Protein AF-A0A9E5QLN5-F1 (afdb_monomer)

Mean predicted aligned error: 5.66 Å

Structure (mmCIF, N/CA/C/O backbone):
data_AF-A0A9E5QLN5-F1
#
_entry.id   AF-A0A9E5QLN5-F1
#
loop_
_atom_site.group_PDB
_atom_site.id
_atom_site.type_symbol
_atom_site.label_atom_id
_atom_site.label_alt_id
_atom_site.label_comp_id
_atom_site.label_asym_id
_atom_site.label_entity_id
_atom_site.label_seq_id
_atom_site.pdbx_PDB_ins_code
_atom_site.Cartn_x
_atom_site.Cartn_y
_atom_site.Cartn_z
_atom_site.occupancy
_atom_site.B_iso_or_equiv
_atom_site.auth_seq_id
_atom_site.auth_comp_id
_atom_site.auth_asym_id
_atom_site.auth_atom_id
_atom_site.pdbx_PDB_model_num
ATOM 1 N N . MET A 1 1 ? -5.872 0.550 4.136 1.00 56.78 1 MET A N 1
ATOM 2 C CA . MET A 1 1 ? -5.128 1.830 4.154 1.00 56.78 1 MET A CA 1
ATOM 3 C C . MET A 1 1 ? -4.452 1.955 2.807 1.00 56.78 1 MET A C 1
ATOM 5 O O . MET A 1 1 ? -3.343 1.473 2.664 1.00 56.78 1 MET A O 1
ATOM 9 N N . SER A 1 2 ? -5.153 2.501 1.819 1.00 60.31 2 SER A N 1
ATOM 10 C CA . SER A 1 2 ? -4.734 2.667 0.419 1.00 60.31 2 SER A CA 1
ATOM 11 C C . SER A 1 2 ? -6.015 3.025 -0.375 1.00 60.31 2 SER A C 1
ATOM 13 O O . SER A 1 2 ? -7.110 3.121 0.196 1.00 60.31 2 SER A O 1
ATOM 15 N N . THR A 1 3 ? -5.896 3.313 -1.664 1.00 70.06 3 THR A N 1
ATOM 16 C CA . THR A 1 3 ? -7.018 3.491 -2.595 1.00 70.06 3 THR A CA 1
ATOM 17 C C . THR A 1 3 ? -6.932 2.416 -3.671 1.00 70.06 3 THR A C 1
ATOM 19 O O . THR A 1 3 ? -5.972 1.656 -3.723 1.00 70.06 3 THR A O 1
ATOM 22 N N . HIS A 1 4 ? -7.923 2.324 -4.555 1.00 73.38 4 HIS A N 1
ATOM 23 C CA . HIS A 1 4 ? -7.855 1.371 -5.667 1.00 73.38 4 HIS A CA 1
ATOM 24 C C . HIS A 1 4 ? -6.693 1.652 -6.642 1.00 73.38 4 HIS A C 1
ATOM 26 O O . HIS A 1 4 ? -6.339 0.768 -7.416 1.00 73.38 4 HIS A O 1
ATOM 32 N N . ASP A 1 5 ? -6.106 2.853 -6.586 1.00 77.94 5 ASP A N 1
ATOM 33 C CA . ASP A 1 5 ? -4.959 3.286 -7.393 1.00 77.94 5 ASP A CA 1
ATOM 34 C C . ASP A 1 5 ? -3.608 3.116 -6.687 1.00 77.94 5 ASP A C 1
ATOM 36 O O . ASP A 1 5 ? -2.560 3.303 -7.308 1.00 77.94 5 ASP A O 1
ATOM 40 N N . LEU A 1 6 ? -3.620 2.804 -5.391 1.00 82.75 6 LEU A N 1
ATOM 41 C CA . LEU A 1 6 ? -2.420 2.613 -4.588 1.00 82.75 6 LEU A CA 1
ATOM 42 C C . LEU A 1 6 ? -2.162 1.113 -4.370 1.00 82.75 6 LEU A C 1
ATOM 44 O O . LEU A 1 6 ? -3.096 0.306 -4.397 1.00 82.75 6 LEU A O 1
ATOM 48 N N . PRO A 1 7 ? -0.898 0.715 -4.138 1.00 86.88 7 PRO A N 1
ATOM 49 C CA . PRO A 1 7 ? -0.585 -0.654 -3.748 1.00 86.88 7 PRO A CA 1
ATOM 50 C C . PRO A 1 7 ? -1.357 -1.070 -2.490 1.00 86.88 7 PRO A C 1
ATOM 52 O O . PRO A 1 7 ? -1.703 -0.240 -1.647 1.00 86.88 7 PRO A O 1
ATOM 55 N N . THR A 1 8 ? -1.608 -2.370 -2.350 1.00 92.25 8 THR A N 1
ATOM 56 C CA . THR A 1 8 ? -2.070 -2.952 -1.080 1.00 92.25 8 THR A CA 1
ATOM 57 C C . THR A 1 8 ? -0.992 -2.757 -0.012 1.00 92.25 8 THR A C 1
ATOM 59 O O . THR A 1 8 ? 0.172 -2.545 -0.363 1.00 92.25 8 THR A O 1
ATOM 62 N N . ILE A 1 9 ? -1.316 -2.875 1.280 1.00 92.06 9 ILE A N 1
ATOM 63 C CA . ILE A 1 9 ? -0.303 -2.767 2.352 1.00 92.06 9 ILE A CA 1
ATOM 64 C C . ILE A 1 9 ? 0.879 -3.707 2.076 1.00 92.06 9 ILE A C 1
ATOM 66 O O . ILE A 1 9 ? 2.042 -3.301 2.109 1.00 92.06 9 ILE A O 1
ATOM 70 N N . ARG A 1 10 ? 0.568 -4.958 1.730 1.00 91.44 10 ARG A N 1
ATOM 71 C CA . ARG A 1 10 ? 1.554 -5.993 1.424 1.00 91.44 10 ARG A CA 1
ATOM 72 C C . ARG A 1 10 ? 2.352 -5.696 0.159 1.00 91.44 10 ARG A C 1
ATOM 74 O O . ARG A 1 10 ? 3.572 -5.854 0.150 1.00 91.44 10 ARG A O 1
ATOM 81 N N . GLY A 1 11 ? 1.680 -5.252 -0.902 1.00 93.12 11 GLY A N 1
A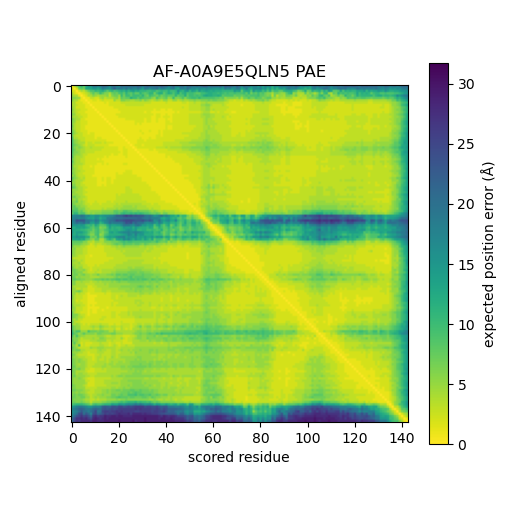TOM 82 C CA . GLY A 1 11 ? 2.324 -4.856 -2.151 1.00 93.12 11 GLY A CA 1
ATOM 83 C C . GLY A 1 11 ? 3.280 -3.686 -1.951 1.00 93.12 11 GLY A C 1
ATOM 84 O O . GLY A 1 11 ? 4.416 -3.728 -2.419 1.00 93.12 11 GLY A O 1
ATOM 85 N N . TRP A 1 12 ? 2.854 -2.689 -1.177 1.00 93.81 12 TRP A N 1
ATOM 86 C CA . TRP A 1 12 ? 3.653 -1.519 -0.849 1.00 93.81 12 TRP A CA 1
ATOM 87 C C . TRP A 1 12 ? 4.872 -1.902 -0.013 1.00 93.81 12 TRP A C 1
ATOM 89 O O . TRP A 1 12 ? 5.994 -1.535 -0.359 1.00 93.81 12 TRP A O 1
ATOM 99 N N . TRP A 1 13 ? 4.692 -2.702 1.041 1.00 91.94 13 TRP A N 1
ATOM 100 C CA . TRP A 1 13 ? 5.814 -3.101 1.890 1.00 91.94 13 TRP A CA 1
ATOM 101 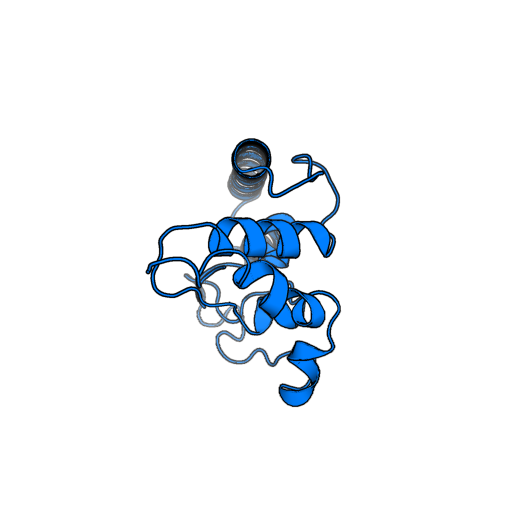C C . TRP A 1 13 ? 6.891 -3.842 1.095 1.00 91.94 13 TRP A C 1
ATOM 103 O O . TRP A 1 13 ? 8.081 -3.604 1.294 1.00 91.94 13 TRP A O 1
ATOM 113 N N . ARG A 1 14 ? 6.473 -4.692 0.150 1.00 91.62 14 ARG A N 1
ATOM 114 C CA . ARG A 1 14 ? 7.360 -5.513 -0.686 1.00 91.62 14 ARG A CA 1
ATOM 115 C C . ARG A 1 14 ? 7.929 -4.793 -1.911 1.00 91.62 14 ARG A C 1
ATOM 117 O O . ARG A 1 14 ? 8.838 -5.331 -2.526 1.00 91.62 14 ARG A O 1
ATOM 124 N N . GLY A 1 15 ? 7.411 -3.623 -2.284 1.00 94.44 15 GLY A N 1
ATOM 125 C CA . GLY A 1 15 ? 7.802 -2.959 -3.535 1.00 94.44 15 GLY A CA 1
ATOM 126 C C . GLY A 1 15 ? 7.210 -3.600 -4.796 1.00 94.44 15 GLY A C 1
ATOM 127 O O . GLY A 1 15 ? 7.722 -3.383 -5.890 1.00 94.44 15 GLY A O 1
ATOM 128 N N . ALA A 1 16 ? 6.126 -4.371 -4.670 1.00 94.81 16 ALA A N 1
ATOM 129 C CA . ALA A 1 16 ? 5.548 -5.127 -5.781 1.00 94.81 16 ALA A CA 1
ATOM 130 C C . ALA A 1 16 ? 5.040 -4.225 -6.919 1.00 94.81 16 ALA A C 1
ATOM 132 O O . ALA A 1 16 ? 5.120 -4.595 -8.085 1.00 94.81 16 ALA A O 1
ATOM 133 N N . ASP A 1 17 ? 4.549 -3.029 -6.592 1.00 95.38 17 ASP A N 1
ATOM 134 C CA . ASP A 1 17 ? 4.135 -2.016 -7.564 1.00 95.38 17 ASP A CA 1
ATOM 135 C C . ASP A 1 17 ? 5.314 -1.461 -8.378 1.00 95.38 17 ASP A C 1
ATOM 137 O O . ASP A 1 17 ? 5.180 -1.200 -9.575 1.00 95.38 17 ASP A O 1
ATOM 141 N N . ILE A 1 18 ? 6.477 -1.312 -7.740 1.00 97.12 18 ILE A N 1
ATOM 142 C CA . ILE A 1 18 ? 7.714 -0.858 -8.381 1.00 97.12 18 ILE A CA 1
ATOM 143 C C . ILE A 1 18 ? 8.215 -1.944 -9.341 1.00 97.12 18 ILE A C 1
ATOM 145 O O . ILE A 1 18 ? 8.506 -1.664 -10.507 1.00 97.12 18 ILE A O 1
ATOM 149 N N . ASP A 1 19 ? 8.240 -3.194 -8.877 1.00 96.69 19 ASP A N 1
ATOM 150 C CA . ASP A 1 19 ? 8.670 -4.338 -9.682 1.00 96.69 19 ASP A CA 1
ATOM 151 C C . ASP A 1 19 ? 7.729 -4.594 -10.864 1.00 96.69 19 ASP A C 1
ATOM 153 O O . ASP A 1 19 ? 8.185 -4.864 -11.977 1.00 96.69 19 ASP A O 1
ATOM 157 N N . GLU A 1 20 ? 6.417 -4.450 -10.660 1.00 95.81 20 GLU A N 1
ATOM 158 C CA . GLU A 1 20 ? 5.425 -4.570 -11.728 1.00 95.81 20 GLU A CA 1
ATOM 159 C C . GLU A 1 20 ? 5.626 -3.481 -12.792 1.00 95.81 20 GLU A C 1
ATOM 161 O O . GLU A 1 20 ? 5.646 -3.787 -13.984 1.00 95.81 20 GLU A O 1
ATOM 166 N N . ARG A 1 21 ? 5.874 -2.222 -12.397 1.00 96.25 21 ARG A N 1
ATOM 167 C CA . ARG A 1 21 ? 6.189 -1.144 -13.355 1.00 96.25 21 ARG A CA 1
ATOM 168 C C . ARG A 1 21 ? 7.428 -1.452 -14.188 1.00 96.25 21 ARG A C 1
ATOM 170 O O . ARG A 1 21 ? 7.402 -1.236 -15.401 1.00 96.25 21 ARG A O 1
ATOM 177 N N . ARG A 1 22 ? 8.490 -1.971 -13.566 1.00 96.88 22 ARG A N 1
ATOM 178 C CA . ARG A 1 22 ? 9.697 -2.403 -14.282 1.00 96.88 22 ARG A CA 1
ATOM 179 C C . ARG A 1 22 ? 9.391 -3.534 -15.260 1.00 96.88 22 ARG A C 1
ATOM 181 O O . ARG A 1 22 ? 9.792 -3.463 -16.418 1.00 96.88 22 ARG A O 1
ATOM 188 N N . ALA A 1 23 ? 8.661 -4.556 -14.817 1.00 96.25 23 ALA A N 1
ATOM 189 C CA . ALA A 1 23 ? 8.316 -5.714 -15.641 1.00 96.25 23 ALA A CA 1
ATOM 190 C C . ALA A 1 23 ? 7.471 -5.340 -16.872 1.00 96.25 23 ALA A C 1
ATOM 192 O O . ALA A 1 23 ? 7.604 -5.964 -17.923 1.00 96.25 23 ALA A O 1
ATOM 193 N N . LEU A 1 24 ? 6.641 -4.299 -16.761 1.00 96.00 24 LEU A N 1
ATOM 194 C CA . LEU A 1 24 ? 5.844 -3.754 -17.864 1.00 96.00 24 LEU A CA 1
ATOM 195 C C . LEU A 1 24 ? 6.616 -2.759 -18.753 1.00 96.00 24 LEU A C 1
ATOM 197 O O . LEU A 1 24 ? 6.046 -2.223 -19.700 1.00 96.00 24 LEU A O 1
ATOM 201 N N . GLY A 1 25 ? 7.898 -2.497 -18.470 1.00 95.56 25 GLY A N 1
ATOM 202 C CA . GLY A 1 25 ? 8.725 -1.559 -19.237 1.00 95.56 25 GLY A CA 1
ATOM 203 C C . GLY A 1 25 ? 8.376 -0.084 -19.011 1.00 95.56 25 GLY A C 1
ATOM 204 O O . GLY A 1 25 ? 8.717 0.761 -19.833 1.00 95.56 25 GLY A O 1
ATOM 205 N N . LEU A 1 26 ? 7.694 0.234 -17.908 1.00 94.62 26 LEU A N 1
ATOM 206 C CA . LEU A 1 26 ? 7.267 1.595 -17.549 1.00 94.62 26 LEU A CA 1
ATOM 207 C C . LEU A 1 26 ? 8.305 2.333 -16.696 1.00 94.62 26 LEU A C 1
ATOM 209 O O . LEU A 1 26 ? 8.124 3.505 -16.372 1.00 94.62 26 LEU A O 1
ATOM 213 N N . SER A 1 27 ? 9.359 1.633 -16.284 1.00 96.00 27 SER A N 1
ATOM 214 C CA . SER A 1 27 ? 10.475 2.164 -15.512 1.00 96.00 27 SER A CA 1
ATOM 215 C C . SER A 1 27 ? 11.759 1.476 -15.959 1.00 96.00 27 SER A C 1
ATOM 217 O O . SER A 1 27 ? 11.756 0.271 -16.220 1.00 96.00 27 SER A O 1
ATOM 219 N N . ASP A 1 28 ? 12.842 2.240 -16.057 1.00 97.69 28 ASP A N 1
ATOM 220 C CA . ASP A 1 28 ? 14.172 1.686 -16.286 1.00 97.69 28 ASP A CA 1
ATOM 221 C C . ASP A 1 28 ? 14.817 1.214 -14.971 1.00 97.69 28 ASP A C 1
ATOM 223 O O . ASP A 1 28 ? 14.282 1.395 -13.871 1.00 97.69 28 ASP A O 1
ATOM 227 N N . ASP A 1 29 ? 15.980 0.577 -15.083 1.00 97.62 29 ASP A N 1
ATOM 228 C CA . ASP A 1 29 ? 16.698 0.009 -13.942 1.00 97.62 29 ASP A CA 1
ATOM 229 C C . ASP A 1 29 ? 17.109 1.068 -12.909 1.00 97.62 29 ASP A C 1
ATOM 231 O O . ASP A 1 29 ? 17.083 0.794 -11.707 1.00 97.62 29 ASP A O 1
ATOM 235 N N . ALA A 1 30 ? 17.467 2.275 -13.358 1.00 98.12 30 ALA A N 1
ATOM 236 C CA . ALA A 1 30 ? 17.917 3.350 -12.480 1.00 98.12 30 ALA A CA 1
ATOM 237 C C . ALA A 1 30 ? 16.743 3.948 -11.695 1.00 98.12 30 ALA A C 1
ATOM 239 O O . ALA A 1 30 ? 16.825 4.095 -10.475 1.00 98.12 30 ALA A O 1
ATOM 240 N N . ALA A 1 31 ? 15.633 4.231 -12.375 1.00 97.81 31 ALA A N 1
ATOM 241 C CA . ALA A 1 31 ? 14.400 4.707 -11.766 1.00 97.81 31 ALA A CA 1
ATOM 242 C C . ALA A 1 31 ? 13.799 3.661 -10.817 1.00 97.81 31 ALA A C 1
ATOM 244 O O . ALA A 1 31 ? 13.359 4.007 -9.722 1.00 97.81 31 ALA A O 1
ATOM 245 N N . THR A 1 32 ? 13.851 2.377 -11.183 1.00 97.94 32 THR A N 1
ATOM 246 C CA . THR A 1 32 ? 13.408 1.279 -10.312 1.00 97.94 32 THR A CA 1
ATOM 247 C C . THR A 1 32 ? 14.244 1.204 -9.033 1.00 97.94 32 THR A C 1
ATOM 249 O O . THR A 1 32 ? 13.695 1.095 -7.938 1.00 97.94 32 THR A O 1
ATOM 252 N N . ALA A 1 33 ? 15.574 1.287 -9.147 1.00 98.12 33 ALA A N 1
ATOM 253 C CA . ALA A 1 33 ? 16.459 1.272 -7.985 1.00 98.12 33 ALA A CA 1
ATOM 254 C C . ALA A 1 33 ? 16.224 2.484 -7.067 1.00 98.12 33 ALA A C 1
ATOM 256 O O . ALA A 1 33 ? 16.176 2.326 -5.848 1.00 98.12 33 ALA A O 1
ATOM 257 N N . ALA A 1 34 ? 16.030 3.673 -7.646 1.00 98.19 34 ALA A N 1
ATOM 258 C CA . ALA A 1 34 ? 15.706 4.881 -6.893 1.00 98.19 34 ALA A CA 1
ATOM 259 C C . ALA A 1 34 ? 14.369 4.752 -6.143 1.00 98.19 34 ALA A C 1
ATOM 261 O O . ALA A 1 34 ? 14.311 5.061 -4.956 1.00 98.19 34 ALA A O 1
ATOM 262 N N . ALA A 1 35 ? 13.326 4.225 -6.792 1.00 97.56 35 ALA A N 1
ATOM 263 C CA . ALA A 1 35 ? 12.020 4.016 -6.168 1.00 97.56 35 ALA A CA 1
ATOM 264 C C . ALA A 1 35 ? 12.075 3.011 -5.003 1.00 97.56 35 ALA A C 1
ATOM 266 O O . ALA A 1 35 ? 11.420 3.206 -3.981 1.00 97.56 35 ALA A O 1
ATOM 267 N N . HIS A 1 36 ? 12.875 1.945 -5.119 1.00 97.25 36 HIS A N 1
ATOM 268 C CA . HIS A 1 36 ? 13.095 1.003 -4.012 1.00 97.25 36 HIS A CA 1
ATOM 269 C C . HIS A 1 36 ? 13.866 1.632 -2.846 1.00 97.25 36 HIS A C 1
ATOM 271 O O . HIS A 1 36 ? 13.565 1.334 -1.689 1.00 97.25 36 HIS A O 1
ATOM 277 N N . ALA A 1 37 ? 14.831 2.512 -3.127 1.00 96.56 37 ALA A N 1
ATOM 278 C CA . ALA A 1 37 ? 15.545 3.253 -2.089 1.00 96.56 37 ALA A CA 1
ATOM 279 C C . ALA A 1 37 ? 14.602 4.202 -1.330 1.00 96.56 37 ALA A C 1
ATOM 281 O O . ALA A 1 37 ? 14.548 4.149 -0.103 1.00 96.56 37 ALA A O 1
ATOM 282 N N . GLU A 1 38 ? 13.793 4.980 -2.055 1.00 96.88 38 GLU A N 1
ATOM 283 C CA . GLU A 1 38 ? 12.754 5.847 -1.480 1.00 96.88 38 GLU A CA 1
ATOM 284 C C . GLU A 1 38 ? 11.753 5.037 -0.642 1.00 96.88 38 GLU A C 1
ATOM 286 O O . GLU A 1 38 ? 11.462 5.387 0.501 1.00 96.88 38 GLU A O 1
ATOM 291 N N . ARG A 1 39 ? 11.311 3.872 -1.141 1.00 95.62 39 ARG A N 1
ATOM 292 C CA . ARG A 1 39 ? 10.448 2.954 -0.382 1.00 95.62 39 ARG A CA 1
ATOM 293 C C . ARG A 1 39 ? 11.084 2.519 0.941 1.00 95.62 39 ARG A C 1
ATOM 295 O O . ARG A 1 39 ? 10.379 2.385 1.940 1.00 95.62 39 ARG A O 1
ATOM 302 N N . GLY A 1 40 ? 12.394 2.282 0.962 1.00 93.50 40 GLY A N 1
ATOM 303 C CA . GLY A 1 40 ? 13.133 1.962 2.184 1.00 93.50 40 GLY A CA 1
ATOM 304 C C . GLY A 1 40 ? 13.110 3.105 3.203 1.00 93.50 40 GLY A C 1
ATOM 305 O O . GLY A 1 40 ? 12.843 2.872 4.385 1.00 93.50 40 GLY A O 1
ATOM 306 N N . GLU A 1 41 ? 13.321 4.341 2.747 1.00 94.31 41 GLU A N 1
ATOM 307 C CA . GLU A 1 41 ? 13.228 5.542 3.588 1.00 94.31 41 GLU A CA 1
ATOM 308 C C . GLU A 1 41 ? 11.814 5.720 4.161 1.00 94.31 41 GLU A C 1
ATOM 310 O O . GLU A 1 41 ? 11.652 5.918 5.371 1.00 94.31 41 GLU A O 1
ATOM 315 N N . ASP A 1 42 ? 10.784 5.541 3.330 1.00 93.75 42 ASP A N 1
ATOM 316 C CA . ASP A 1 42 ? 9.383 5.613 3.743 1.00 93.75 42 ASP A CA 1
ATOM 317 C C . ASP A 1 42 ? 9.022 4.556 4.791 1.00 93.75 42 ASP A C 1
ATOM 319 O O . ASP A 1 42 ? 8.348 4.869 5.779 1.00 93.75 42 ASP A O 1
ATOM 323 N N . ARG A 1 43 ? 9.493 3.308 4.638 1.00 92.06 43 ARG A N 1
ATOM 324 C CA . ARG A 1 43 ? 9.318 2.271 5.672 1.00 92.06 43 ARG A CA 1
ATOM 325 C C . ARG A 1 43 ? 9.969 2.695 6.988 1.00 92.06 43 ARG A C 1
ATOM 327 O O . ARG A 1 43 ? 9.373 2.507 8.048 1.00 92.06 43 ARG A O 1
ATOM 334 N N . GLY A 1 44 ? 11.138 3.334 6.939 1.00 90.38 44 GLY A N 1
ATOM 335 C CA . GLY A 1 44 ? 11.797 3.899 8.120 1.00 90.38 44 GLY A CA 1
ATOM 336 C C . GLY A 1 44 ? 10.995 5.033 8.768 1.00 90.38 44 GLY A C 1
ATOM 337 O O . GLY A 1 44 ? 10.896 5.124 9.995 1.00 90.38 44 GLY A O 1
ATOM 338 N N . HIS A 1 45 ? 10.375 5.897 7.966 1.00 91.25 45 HIS A N 1
ATOM 339 C CA . HIS A 1 45 ? 9.489 6.956 8.450 1.00 91.25 45 HIS A CA 1
ATOM 340 C C . HIS A 1 45 ? 8.240 6.387 9.123 1.00 91.25 45 HIS A C 1
ATOM 342 O O . HIS A 1 45 ? 7.903 6.792 10.240 1.00 91.25 45 HIS A O 1
ATOM 348 N N . LEU A 1 46 ? 7.608 5.410 8.480 1.00 89.94 46 LEU A N 1
ATOM 349 C CA . LEU A 1 46 ? 6.435 4.727 8.992 1.00 89.94 46 LEU A CA 1
ATOM 350 C C . LEU A 1 46 ? 6.736 3.992 10.302 1.00 89.94 46 LEU A C 1
ATOM 352 O O . LEU A 1 46 ? 6.020 4.188 11.281 1.00 89.94 46 LEU A O 1
ATOM 356 N N . ALA A 1 47 ? 7.827 3.225 10.366 1.00 88.00 47 ALA A N 1
ATOM 357 C CA . ALA A 1 47 ? 8.252 2.528 11.579 1.00 88.00 47 ALA A CA 1
ATOM 358 C C . ALA A 1 47 ? 8.415 3.492 12.766 1.00 88.00 47 ALA A C 1
ATOM 360 O O . ALA A 1 47 ? 7.917 3.233 13.865 1.00 88.00 47 ALA A O 1
ATOM 361 N N . ARG A 1 48 ? 9.039 4.659 12.539 1.00 89.12 48 ARG A N 1
ATOM 362 C CA . ARG A 1 48 ? 9.144 5.707 13.565 1.00 89.12 48 ARG A CA 1
ATOM 363 C C . ARG A 1 48 ? 7.772 6.219 13.990 1.00 89.12 48 ARG A C 1
ATOM 365 O O . ARG A 1 48 ? 7.545 6.347 15.190 1.00 89.12 48 ARG A O 1
ATOM 372 N N . ALA A 1 49 ? 6.868 6.508 13.057 1.00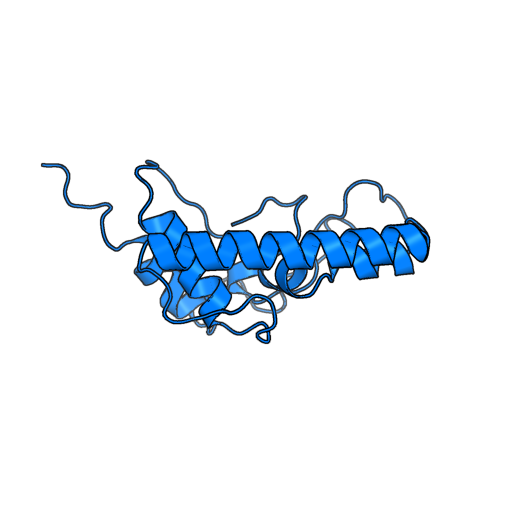 89.69 49 ALA A N 1
ATOM 373 C CA . ALA A 1 49 ? 5.525 6.993 13.380 1.00 89.69 49 ALA A CA 1
ATOM 374 C C . ALA A 1 49 ? 4.725 5.975 14.215 1.00 89.69 49 ALA A C 1
ATOM 376 O O . ALA A 1 49 ? 4.136 6.340 15.233 1.00 89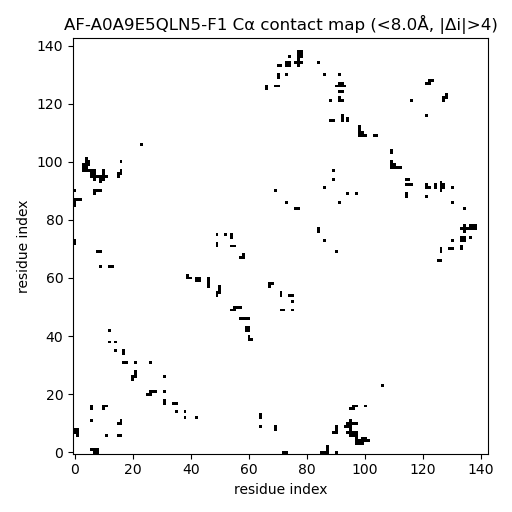.69 49 ALA A O 1
ATOM 377 N N . LEU A 1 50 ? 4.779 4.694 13.839 1.00 87.94 50 LEU A N 1
ATOM 378 C CA . LEU A 1 50 ? 4.151 3.597 14.578 1.00 87.94 50 LEU A CA 1
ATOM 379 C C . LEU A 1 50 ? 4.723 3.458 15.997 1.00 87.94 50 LEU A C 1
ATOM 381 O O . LEU A 1 50 ? 3.964 3.277 16.951 1.00 87.94 50 LEU A O 1
ATOM 385 N N . GLY A 1 51 ? 6.044 3.600 16.146 1.00 86.94 51 GLY A N 1
ATOM 386 C CA . GLY A 1 51 ? 6.715 3.599 17.446 1.00 86.94 51 GLY A CA 1
ATOM 387 C C . GLY A 1 51 ? 6.292 4.769 18.340 1.00 86.94 51 GLY A C 1
ATOM 388 O O . GLY A 1 51 ? 5.980 4.560 19.508 1.00 86.94 51 GLY A O 1
ATOM 389 N N . HIS A 1 52 ? 6.204 5.988 17.795 1.00 87.94 52 HIS A N 1
ATOM 390 C CA . HIS A 1 52 ? 5.743 7.165 18.550 1.00 87.94 52 HIS A CA 1
ATOM 391 C C . HIS A 1 52 ? 4.283 7.042 19.000 1.00 87.94 52 HIS A C 1
ATOM 393 O O . HIS A 1 52 ? 3.937 7.518 20.077 1.00 87.94 52 HIS A O 1
ATOM 399 N N . ALA A 1 53 ? 3.434 6.399 18.197 1.00 86.75 53 ALA A N 1
ATOM 400 C CA . ALA A 1 53 ? 2.042 6.142 18.552 1.00 86.75 53 ALA A CA 1
ATOM 401 C C . ALA A 1 53 ? 1.866 4.995 19.562 1.00 86.75 53 ALA A C 1
ATOM 403 O O . ALA A 1 53 ? 0.757 4.776 20.038 1.00 86.75 53 ALA A O 1
ATOM 404 N N . GLY A 1 54 ? 2.924 4.239 19.876 1.00 86.56 54 GLY A N 1
ATOM 405 C CA . GLY A 1 54 ? 2.853 3.104 20.799 1.00 86.56 54 GLY A CA 1
ATOM 406 C C . GLY A 1 54 ? 2.020 1.923 20.284 1.00 86.56 54 GLY A C 1
ATOM 407 O O . GLY A 1 54 ? 1.641 1.058 21.067 1.00 86.56 54 GLY A O 1
ATOM 408 N N . VAL A 1 55 ? 1.725 1.870 18.979 1.00 79.50 55 VAL A N 1
ATOM 409 C CA . VAL A 1 55 ? 0.845 0.849 18.369 1.00 79.50 55 VAL A CA 1
ATOM 410 C C . VAL A 1 55 ? 1.593 -0.347 17.769 1.00 79.50 55 VAL A C 1
ATOM 412 O O . VAL A 1 55 ? 0.966 -1.306 17.300 1.00 79.50 55 VAL A O 1
ATOM 415 N N . ALA A 1 56 ? 2.926 -0.308 17.785 1.00 70.12 56 ALA A N 1
ATOM 416 C CA . ALA A 1 56 ? 3.782 -1.362 17.258 1.00 70.12 56 ALA A CA 1
ATOM 417 C C . ALA A 1 56 ? 4.885 -1.739 18.250 1.00 70.12 56 ALA A C 1
ATOM 419 O O . ALA A 1 56 ? 5.536 -0.872 18.831 1.00 70.12 56 ALA A O 1
ATOM 420 N N . SER A 1 57 ? 5.123 -3.046 18.390 1.00 61.62 57 SER A N 1
ATOM 421 C CA . SER A 1 57 ? 6.347 -3.560 19.008 1.00 61.62 57 SER A CA 1
ATOM 422 C C . SER A 1 57 ? 7.482 -3.709 17.997 1.00 61.62 57 SER A C 1
ATOM 424 O O . SER A 1 57 ? 8.612 -3.669 18.448 1.00 61.62 57 SER A O 1
ATOM 426 N N . HIS A 1 58 ? 7.189 -3.842 16.697 1.00 55.72 58 HIS A N 1
ATOM 427 C CA . HIS A 1 58 ? 8.056 -3.868 15.499 1.00 55.72 58 HIS A CA 1
ATOM 428 C C . HIS A 1 58 ? 7.097 -3.689 14.280 1.00 55.72 58 HIS A C 1
ATOM 430 O O . HIS A 1 58 ? 5.918 -4.036 14.423 1.00 55.72 58 HIS A O 1
ATOM 436 N N . PRO A 1 59 ? 7.492 -3.013 13.178 1.00 60.47 59 PRO A N 1
ATOM 437 C CA . PRO A 1 59 ? 8.520 -3.537 12.285 1.00 60.47 59 PRO A CA 1
ATOM 438 C C . PRO A 1 59 ? 9.656 -2.555 11.996 1.00 60.47 59 PRO A C 1
ATOM 440 O O . PRO A 1 59 ? 9.437 -1.370 11.734 1.00 60.47 59 PRO A O 1
ATOM 443 N N . GLY A 1 60 ? 10.888 -3.057 12.024 1.00 62.75 60 GLY A N 1
ATOM 444 C CA . GLY A 1 60 ? 12.022 -2.349 11.434 1.00 62.75 60 GLY A CA 1
ATOM 445 C C . GLY A 1 60 ? 11.834 -2.186 9.915 1.00 62.75 60 GLY A C 1
ATOM 446 O O . GLY A 1 60 ? 11.103 -2.963 9.301 1.00 62.75 60 GLY A O 1
ATOM 447 N N . PRO A 1 61 ? 12.495 -1.207 9.273 1.00 64.00 61 PRO A N 1
ATOM 448 C CA . PRO A 1 61 ? 12.343 -0.944 7.834 1.00 64.00 61 PRO A CA 1
ATOM 449 C C . PRO A 1 61 ? 12.752 -2.118 6.929 1.00 64.00 61 PRO A C 1
ATOM 451 O O . PRO A 1 61 ? 12.348 -2.155 5.765 1.00 64.00 61 PRO A O 1
ATOM 454 N N . ASP A 1 62 ? 13.527 -3.059 7.472 1.00 67.81 62 ASP A N 1
ATOM 455 C CA . ASP A 1 62 ? 14.055 -4.244 6.790 1.00 67.81 62 ASP A CA 1
ATOM 456 C C . ASP A 1 62 ? 13.369 -5.546 7.229 1.00 67.81 62 ASP A C 1
ATOM 458 O O . ASP A 1 62 ? 13.786 -6.635 6.829 1.00 67.81 62 ASP A O 1
ATOM 462 N N . GLU A 1 63 ? 12.336 -5.468 8.073 1.00 67.44 63 GLU A N 1
ATOM 463 C CA . GLU A 1 63 ? 11.622 -6.667 8.493 1.00 67.44 63 GLU A CA 1
ATOM 464 C C . GLU A 1 63 ? 10.757 -7.236 7.363 1.00 67.44 63 GLU A C 1
ATOM 466 O O . GLU A 1 63 ? 10.184 -6.478 6.563 1.00 67.44 63 GLU A O 1
ATOM 471 N N . PRO A 1 64 ? 10.667 -8.579 7.275 1.00 68.56 64 PRO A N 1
ATOM 472 C CA . PRO A 1 64 ? 9.792 -9.217 6.312 1.00 68.56 64 PRO A CA 1
ATOM 473 C C . PRO A 1 64 ? 8.363 -8.732 6.530 1.00 68.56 64 PRO A C 1
ATOM 475 O O . PRO A 1 64 ? 7.922 -8.523 7.656 1.00 68.56 64 PRO A O 1
ATOM 478 N N . GLU A 1 65 ? 7.635 -8.562 5.431 1.00 70.00 65 GLU A N 1
ATOM 479 C CA . GLU A 1 65 ? 6.205 -8.321 5.536 1.00 70.00 65 GLU A CA 1
ATOM 480 C C . GLU A 1 65 ? 5.534 -9.539 6.177 1.00 70.00 65 GLU A C 1
ATOM 482 O O . GLU A 1 65 ? 5.624 -10.652 5.650 1.00 70.00 65 GLU A O 1
ATOM 487 N N . ASP A 1 66 ? 4.858 -9.293 7.293 1.00 76.88 66 ASP A N 1
ATOM 488 C CA . ASP A 1 66 ? 3.999 -10.232 7.997 1.00 76.88 66 ASP A CA 1
ATOM 489 C C . ASP A 1 66 ? 2.670 -9.554 8.378 1.00 76.88 66 ASP A C 1
ATOM 491 O O . ASP A 1 66 ? 2.438 -8.362 8.134 1.00 76.88 66 ASP A O 1
ATOM 495 N N . GLU A 1 67 ? 1.767 -10.310 9.000 1.00 80.75 67 GLU A N 1
ATOM 496 C CA . GLU A 1 67 ? 0.477 -9.783 9.433 1.00 80.75 67 GLU A CA 1
ATOM 497 C C . GLU A 1 67 ? 0.607 -8.642 10.461 1.00 80.75 67 GLU A C 1
ATOM 499 O O . GLU A 1 67 ? -0.335 -7.857 10.622 1.00 80.75 67 GLU A O 1
ATOM 504 N N . ALA A 1 68 ? 1.740 -8.520 11.163 1.00 82.12 68 ALA A N 1
ATOM 505 C CA . ALA A 1 68 ? 1.941 -7.511 12.196 1.00 82.12 68 ALA A CA 1
ATOM 506 C C . ALA A 1 68 ? 2.052 -6.100 11.606 1.00 82.12 68 ALA A C 1
ATOM 508 O O . ALA A 1 68 ? 1.541 -5.159 12.220 1.00 82.12 68 ALA A O 1
ATOM 509 N N . VAL A 1 69 ? 2.617 -5.953 10.400 1.00 86.06 69 VAL A N 1
ATOM 510 C CA . VAL A 1 69 ? 2.643 -4.677 9.661 1.00 86.06 69 VAL A CA 1
ATOM 511 C C . VAL A 1 69 ? 1.219 -4.162 9.433 1.00 86.06 69 VAL A C 1
ATOM 513 O O . VAL A 1 69 ? 0.896 -3.028 9.795 1.00 86.06 69 VAL A O 1
ATOM 516 N N . ALA A 1 70 ? 0.343 -5.002 8.873 1.00 88.31 70 ALA A N 1
ATOM 517 C CA . ALA A 1 70 ? -1.042 -4.629 8.586 1.00 88.31 70 ALA A CA 1
ATOM 518 C C . ALA A 1 70 ? -1.818 -4.296 9.870 1.00 88.31 70 ALA A C 1
ATOM 520 O O . ALA A 1 70 ? -2.522 -3.289 9.930 1.00 88.31 70 ALA A O 1
ATOM 521 N N . GLN A 1 71 ? -1.641 -5.094 10.925 1.00 88.25 71 GLN A N 1
ATOM 522 C CA . GLN A 1 71 ? -2.267 -4.848 12.225 1.00 88.25 71 GLN A CA 1
ATOM 523 C C . GLN A 1 71 ? -1.791 -3.533 12.866 1.00 88.25 71 GLN A C 1
ATOM 525 O O . GLN A 1 71 ? -2.603 -2.759 13.371 1.00 88.25 71 GLN A O 1
ATOM 530 N N . ALA A 1 72 ? -0.487 -3.239 12.831 1.00 88.69 72 ALA A N 1
ATOM 531 C CA . ALA A 1 72 ? 0.066 -1.994 13.364 1.00 88.69 72 ALA A CA 1
ATOM 532 C C . ALA A 1 72 ? -0.475 -0.767 12.619 1.00 88.69 72 ALA A C 1
ATOM 534 O O . ALA A 1 72 ? -0.842 0.224 13.248 1.00 88.69 72 ALA A O 1
ATOM 535 N N . LEU A 1 73 ? -0.586 -0.856 11.293 1.00 90.00 73 LEU A N 1
ATOM 536 C CA . LEU A 1 73 ? -1.196 0.169 10.452 1.00 90.00 73 LEU A CA 1
ATOM 537 C C . LEU A 1 73 ? -2.682 0.380 10.773 1.00 90.00 73 LEU A C 1
ATOM 539 O O . LEU A 1 73 ? -3.123 1.519 10.940 1.00 90.00 73 LEU A O 1
ATOM 543 N N . HIS A 1 74 ? -3.448 -0.702 10.931 1.00 91.00 74 HIS A N 1
ATOM 544 C CA . HIS A 1 74 ? -4.847 -0.625 11.352 1.00 91.00 74 HIS A CA 1
ATOM 545 C C . HIS A 1 74 ? -4.999 0.035 12.725 1.00 91.00 74 HIS A C 1
ATOM 547 O O . HIS A 1 74 ? -5.814 0.947 12.852 1.00 91.00 74 HIS A O 1
ATOM 553 N N . ARG A 1 75 ? -4.174 -0.331 13.715 1.00 90.38 75 ARG A N 1
ATOM 554 C CA . ARG A 1 75 ? -4.161 0.328 15.034 1.00 90.38 75 ARG A CA 1
ATOM 555 C C . ARG A 1 75 ? -3.790 1.799 14.952 1.00 90.38 75 ARG A C 1
ATOM 557 O O . ARG A 1 75 ? -4.446 2.630 15.573 1.00 90.38 75 ARG A O 1
ATOM 564 N N . PHE A 1 76 ? -2.775 2.130 14.160 1.00 90.75 76 PHE A N 1
ATOM 565 C CA . PHE A 1 76 ? -2.345 3.509 13.958 1.00 90.75 76 PHE A CA 1
ATOM 566 C C . PHE A 1 76 ? -3.473 4.376 13.396 1.00 90.75 76 PHE A C 1
ATOM 568 O O . PHE A 1 76 ? -3.739 5.451 13.923 1.00 90.75 76 PHE A O 1
ATOM 575 N N . VAL A 1 77 ? -4.193 3.888 12.380 1.00 90.25 77 VAL A N 1
ATOM 576 C CA . VAL A 1 77 ? -5.365 4.591 11.835 1.00 90.25 77 VAL A CA 1
ATOM 577 C C . VAL A 1 77 ? -6.547 4.589 12.800 1.00 90.25 77 VAL A C 1
ATOM 579 O O . VAL A 1 77 ? -7.240 5.604 12.909 1.00 90.25 77 VAL A O 1
ATOM 582 N N . GLY A 1 78 ? -6.768 3.493 13.524 1.00 89.00 78 GLY A N 1
ATOM 583 C CA . GLY A 1 78 ? -7.800 3.382 14.554 1.00 89.00 78 GLY A CA 1
ATOM 584 C C . GLY A 1 78 ? -7.652 4.432 15.657 1.00 89.00 78 GLY A C 1
ATOM 585 O O . GLY A 1 78 ? -8.657 4.991 16.090 1.00 89.00 78 GLY A O 1
ATOM 586 N N . ALA A 1 79 ? -6.412 4.759 16.029 1.00 88.06 79 ALA A N 1
ATOM 587 C CA . ALA A 1 79 ? -6.066 5.750 17.050 1.00 88.06 79 ALA A CA 1
ATOM 588 C C . ALA A 1 79 ? -6.168 7.218 16.582 1.00 88.06 79 ALA A C 1
ATOM 590 O O . ALA A 1 79 ? -5.999 8.140 17.380 1.00 88.06 79 ALA A O 1
ATOM 591 N N . THR A 1 80 ? -6.423 7.475 15.296 1.00 87.31 80 THR A N 1
ATOM 592 C CA . THR A 1 80 ? -6.605 8.849 14.798 1.00 87.31 80 THR A CA 1
ATOM 593 C C . THR A 1 80 ? -7.976 9.415 15.197 1.00 87.31 80 THR A C 1
ATOM 595 O O . THR A 1 80 ? -8.951 8.664 15.267 1.00 87.31 80 THR A O 1
ATOM 598 N N . PRO A 1 81 ? -8.122 10.747 15.353 1.00 85.75 81 PRO A N 1
ATOM 599 C CA . PRO A 1 81 ? -9.415 11.386 15.626 1.00 85.75 81 PRO A CA 1
ATOM 600 C C . PRO A 1 81 ? -10.350 11.428 14.397 1.00 85.75 81 PRO A C 1
ATOM 602 O O . PRO A 1 81 ? -11.317 12.191 14.369 1.00 85.75 81 PRO A O 1
ATOM 605 N N . SER A 1 82 ? -10.062 10.665 13.339 1.00 86.69 82 SER A N 1
ATOM 606 C CA . SER A 1 82 ? -10.900 10.609 12.144 1.00 86.69 82 SER A CA 1
ATOM 607 C C . SER A 1 82 ? -12.244 9.940 12.441 1.00 86.69 82 SER A C 1
ATOM 609 O O . SER A 1 82 ? -12.296 8.821 12.944 1.00 86.69 82 SER A O 1
ATOM 611 N N . LEU A 1 83 ? -13.337 10.602 12.041 1.00 85.12 83 LEU A N 1
ATOM 612 C CA . LEU A 1 83 ? -14.711 10.109 12.228 1.00 85.12 83 LEU A CA 1
ATOM 613 C C . LEU A 1 83 ? -14.985 8.774 11.517 1.00 85.12 83 LEU A C 1
ATOM 615 O O . LEU A 1 83 ? -15.839 8.006 11.949 1.00 85.12 83 LEU A O 1
ATOM 619 N N . LEU A 1 84 ? -14.276 8.502 10.419 1.00 85.44 84 LEU A N 1
ATOM 620 C CA . LEU A 1 84 ? -14.402 7.280 9.634 1.00 85.44 84 LEU A CA 1
ATOM 621 C C . LEU A 1 84 ? -13.008 6.712 9.351 1.00 85.44 84 LEU A C 1
ATOM 623 O O . LEU A 1 84 ? -12.094 7.455 9.001 1.00 85.44 84 LEU A O 1
ATOM 627 N N . ALA A 1 85 ? -12.860 5.390 9.450 1.00 87.50 85 ALA A N 1
ATOM 628 C CA . ALA A 1 85 ? -11.765 4.678 8.793 1.00 87.50 85 ALA A CA 1
ATOM 629 C C . ALA A 1 85 ? -12.319 3.546 7.948 1.00 87.50 85 ALA A C 1
ATOM 631 O O . ALA A 1 85 ? -13.361 2.972 8.259 1.00 87.50 85 ALA A O 1
ATOM 632 N N . LEU A 1 86 ? -11.584 3.248 6.886 1.00 87.38 86 LEU A N 1
ATOM 633 C CA . LEU A 1 86 ? -11.906 2.225 5.914 1.00 87.38 86 LEU A CA 1
ATOM 634 C C . LEU A 1 86 ? -10.740 1.243 5.841 1.00 87.38 86 LEU A C 1
ATOM 636 O O . LEU A 1 86 ? -9.573 1.646 5.813 1.00 87.38 86 LEU A O 1
ATOM 640 N N . VAL A 1 87 ? -11.074 -0.040 5.763 1.00 89.50 87 VAL A N 1
ATOM 641 C CA . VAL A 1 87 ? -10.139 -1.110 5.419 1.00 89.50 87 VAL A CA 1
ATOM 642 C C . VAL A 1 87 ? -10.493 -1.639 4.035 1.00 89.50 87 VAL A C 1
ATOM 644 O O . VAL A 1 87 ? -11.670 -1.748 3.693 1.00 89.50 87 VAL A O 1
ATOM 647 N N . GLN A 1 88 ? -9.483 -1.907 3.210 1.00 91.00 88 GLN A N 1
ATOM 648 C CA . GLN A 1 88 ? -9.706 -2.443 1.871 1.00 91.00 88 GLN A CA 1
ATOM 649 C C . GLN A 1 88 ? -9.803 -3.961 1.924 1.00 91.00 88 GLN A C 1
ATOM 651 O O . GLN A 1 88 ? -9.037 -4.607 2.633 1.00 91.00 88 GLN A O 1
ATOM 656 N N . ALA A 1 89 ? -10.702 -4.529 1.121 1.00 92.81 89 ALA A N 1
ATOM 657 C CA . ALA A 1 89 ? -10.837 -5.977 0.998 1.00 92.81 89 ALA A CA 1
ATOM 658 C C . ALA A 1 89 ? -9.530 -6.643 0.536 1.00 92.81 89 ALA A C 1
ATOM 660 O O . ALA A 1 89 ? -9.210 -7.725 1.007 1.00 92.81 89 ALA A O 1
ATOM 661 N N . ASP A 1 90 ? -8.749 -5.981 -0.321 1.00 93.50 90 ASP A N 1
ATOM 662 C CA . ASP A 1 90 ? -7.423 -6.433 -0.750 1.00 93.50 90 ASP A CA 1
ATOM 663 C C . ASP A 1 90 ? -6.450 -6.608 0.431 1.00 93.50 90 ASP A C 1
ATOM 665 O O . ASP A 1 90 ? -5.734 -7.606 0.489 1.00 93.50 90 ASP A O 1
ATOM 669 N N . ASP A 1 91 ? -6.462 -5.675 1.393 1.00 92.19 91 ASP A N 1
ATOM 670 C CA . ASP A 1 91 ? -5.639 -5.762 2.607 1.00 92.19 91 ASP A CA 1
ATOM 671 C C . ASP A 1 91 ? -6.123 -6.917 3.502 1.00 92.19 91 ASP A C 1
ATOM 673 O O . ASP A 1 91 ? -5.312 -7.697 3.998 1.00 92.19 91 ASP A O 1
ATOM 677 N N . LEU A 1 92 ? -7.445 -7.073 3.662 1.00 93.25 92 LEU A N 1
ATOM 678 C CA . LEU A 1 92 ? -8.036 -8.186 4.420 1.00 93.25 92 LEU A CA 1
ATOM 679 C C . LEU A 1 92 ? -7.713 -9.545 3.785 1.00 93.25 92 LEU A C 1
ATOM 681 O O . LEU A 1 92 ? -7.438 -10.508 4.493 1.00 93.25 92 LEU A O 1
ATOM 685 N N . ALA A 1 93 ? -7.712 -9.627 2.457 1.00 93.38 93 ALA A N 1
ATOM 686 C CA . ALA A 1 93 ? -7.380 -10.831 1.703 1.00 93.38 93 ALA A CA 1
ATOM 687 C C . ALA A 1 93 ? -5.864 -11.106 1.615 1.00 93.38 93 ALA A C 1
ATOM 689 O O . ALA A 1 93 ? -5.468 -12.149 1.100 1.00 93.38 93 ALA A O 1
ATOM 690 N N . GLY A 1 94 ? -5.003 -10.200 2.098 1.00 90.88 94 GLY A N 1
ATOM 691 C CA . GLY A 1 94 ? -3.546 -10.365 2.026 1.00 90.88 94 GLY A CA 1
ATOM 692 C C . GLY A 1 94 ? -2.988 -10.289 0.600 1.00 90.88 94 GLY A C 1
ATOM 693 O O . GLY A 1 94 ? -1.954 -10.897 0.288 1.00 90.88 94 GLY A O 1
ATOM 694 N N . GLU A 1 95 ? -3.676 -9.562 -0.279 1.00 93.50 95 GLU A N 1
ATOM 695 C CA . GLU A 1 95 ? -3.304 -9.407 -1.681 1.00 93.50 95 GLU A CA 1
ATOM 696 C C . GLU A 1 95 ? -1.999 -8.637 -1.820 1.00 93.50 95 GLU A C 1
ATOM 698 O O . GLU A 1 95 ? -1.745 -7.678 -1.097 1.00 93.50 95 GLU A O 1
ATOM 703 N N . THR A 1 96 ? -1.162 -9.028 -2.781 1.00 92.50 96 THR A N 1
ATOM 704 C CA . THR A 1 96 ? 0.109 -8.327 -3.050 1.00 92.50 96 THR A CA 1
ATOM 705 C C . THR A 1 96 ? 0.014 -7.387 -4.253 1.00 92.50 96 THR A C 1
ATOM 707 O O . THR A 1 96 ? 0.762 -6.420 -4.328 1.00 92.50 96 THR A O 1
ATOM 710 N N . SER A 1 97 ? -0.901 -7.640 -5.193 1.00 91.69 97 SER A N 1
ATOM 711 C CA . SER A 1 97 ? -1.049 -6.826 -6.405 1.00 91.69 97 SER A CA 1
ATOM 712 C C . SER A 1 97 ? -2.325 -5.991 -6.352 1.00 91.69 97 SER A C 1
ATOM 714 O O . SER A 1 97 ? -3.401 -6.499 -6.029 1.00 91.69 97 SER A O 1
ATOM 716 N N . ALA A 1 98 ? -2.200 -4.711 -6.700 1.00 91.75 98 ALA A N 1
ATOM 717 C CA . ALA A 1 98 ? -3.324 -3.788 -6.758 1.00 91.75 98 ALA A CA 1
ATOM 718 C C . ALA A 1 98 ? -4.248 -4.085 -7.945 1.00 91.75 98 ALA A C 1
ATOM 720 O O . ALA A 1 98 ? -3.813 -4.493 -9.030 1.00 91.75 98 ALA A O 1
ATOM 721 N N . VAL A 1 99 ? -5.540 -3.811 -7.752 1.00 93.06 99 VAL A N 1
ATOM 722 C CA . VAL A 1 99 ? -6.570 -3.958 -8.791 1.00 93.06 99 VAL A CA 1
ATOM 723 C C . VAL A 1 99 ? -6.359 -3.010 -9.981 1.00 93.06 99 VAL A C 1
ATOM 725 O O . VAL A 1 99 ? -6.743 -3.351 -11.101 1.00 93.06 99 VAL A O 1
ATOM 728 N N . ASN A 1 100 ? -5.708 -1.863 -9.766 1.00 93.31 100 ASN A N 1
ATOM 729 C CA . ASN A 1 100 ? -5.314 -0.913 -10.802 1.00 93.31 100 ASN A CA 1
ATOM 730 C C . ASN A 1 100 ? -3.849 -0.485 -10.624 1.00 93.31 100 ASN A C 1
ATOM 732 O O . ASN A 1 100 ? -3.356 -0.410 -9.502 1.00 93.31 100 ASN A O 1
ATOM 736 N N . LEU A 1 101 ? -3.160 -0.206 -11.732 1.00 92.50 101 LEU A N 1
ATOM 737 C CA . LEU A 1 101 ? -1.833 0.412 -11.735 1.00 92.50 101 LEU A CA 1
ATOM 738 C C . LEU A 1 101 ? -1.890 1.655 -12.629 1.00 92.50 101 LEU A C 1
ATOM 740 O O . LEU A 1 101 ? -1.915 1.527 -13.856 1.00 92.50 101 LEU A O 1
ATOM 744 N N . PRO A 1 102 ? -1.903 2.868 -12.056 1.00 90.81 102 PRO A N 1
ATOM 745 C CA . PRO A 1 102 ? -1.983 4.090 -12.844 1.00 90.81 102 PRO A CA 1
ATOM 746 C C . PRO A 1 102 ? -0.859 4.204 -13.880 1.00 90.81 102 PRO A C 1
ATOM 748 O O . PRO A 1 102 ? 0.305 3.901 -13.597 1.00 90.81 102 PRO A O 1
ATOM 751 N N . GLY A 1 103 ? -1.204 4.682 -15.076 1.00 89.62 103 GLY A N 1
ATOM 752 C CA . GLY A 1 103 ? -0.274 4.754 -16.206 1.00 89.62 103 GLY A CA 1
ATOM 753 C C . GLY A 1 103 ? -0.164 3.455 -17.009 1.00 89.62 103 GLY A C 1
ATOM 754 O O . GLY A 1 103 ? 0.784 3.314 -17.772 1.00 89.62 103 GLY A O 1
ATOM 755 N N . THR A 1 104 ? -1.116 2.529 -16.846 1.00 90.44 104 THR A N 1
ATOM 756 C CA . THR A 1 104 ? -1.279 1.350 -17.709 1.00 90.44 104 THR A CA 1
ATOM 757 C C . THR A 1 104 ? -2.675 1.303 -18.324 1.00 90.44 104 THR A C 1
ATOM 759 O O . THR A 1 104 ? -3.650 1.728 -17.704 1.00 90.44 104 THR A O 1
ATOM 762 N N . ASP A 1 105 ? -2.762 0.775 -19.539 1.00 89.06 105 ASP A N 1
ATOM 763 C CA . ASP A 1 105 ? -3.993 0.460 -20.263 1.00 89.06 105 ASP A CA 1
ATOM 764 C C . ASP A 1 105 ? -3.995 -1.025 -20.656 1.00 89.06 105 ASP A C 1
ATOM 766 O O . ASP A 1 105 ? -4.648 -1.846 -20.011 1.00 89.06 105 ASP A O 1
ATOM 770 N N . ARG A 1 106 ? -3.214 -1.403 -21.677 1.00 89.94 106 ARG A N 1
ATOM 771 C CA . ARG A 1 106 ? -3.203 -2.772 -22.233 1.00 89.94 106 ARG A CA 1
ATOM 772 C C . ARG A 1 106 ? -2.115 -3.667 -21.655 1.00 89.94 106 ARG A C 1
ATOM 774 O O . ARG A 1 106 ? -2.118 -4.866 -21.917 1.00 89.94 106 ARG A O 1
ATOM 781 N N . GLU A 1 107 ? -1.194 -3.096 -20.891 1.00 94.12 107 GLU A N 1
ATOM 782 C CA . GLU A 1 107 ? -0.035 -3.778 -20.321 1.00 94.12 107 GLU A CA 1
ATOM 783 C C . GLU A 1 107 ? -0.448 -4.794 -19.247 1.00 94.12 107 GLU A C 1
ATOM 785 O O . GLU A 1 107 ? 0.223 -5.807 -19.058 1.00 94.12 107 GLU A O 1
ATOM 790 N N . ARG A 1 108 ? -1.576 -4.557 -18.566 1.00 91.12 108 ARG A N 1
ATOM 791 C CA . ARG A 1 108 ? -2.105 -5.433 -17.514 1.00 91.12 108 ARG A CA 1
ATOM 792 C C . ARG A 1 108 ? -3.637 -5.397 -17.457 1.00 91.12 108 ARG A C 1
ATOM 794 O O . ARG A 1 1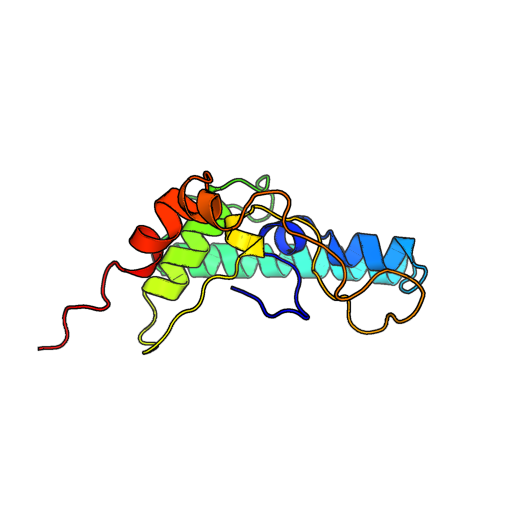08 ? -4.255 -4.431 -17.902 1.00 91.12 108 ARG A O 1
ATOM 801 N N . PRO A 1 109 ? -4.291 -6.410 -16.865 1.00 92.56 109 PRO A N 1
ATOM 802 C CA . PRO A 1 109 ? -5.745 -6.458 -16.764 1.00 92.56 109 PRO A CA 1
ATOM 803 C C . PRO A 1 109 ? -6.273 -5.617 -15.582 1.00 92.56 109 PRO A C 1
ATOM 805 O O . PRO A 1 109 ? -6.819 -6.166 -14.621 1.00 92.56 109 PRO A O 1
ATOM 808 N N . ASN A 1 110 ? -6.143 -4.287 -15.654 1.00 93.88 110 ASN A N 1
ATOM 809 C CA . ASN A 1 110 ? -6.704 -3.375 -14.647 1.00 93.88 110 ASN A CA 1
ATOM 810 C C . ASN A 1 110 ? -8.205 -3.617 -14.451 1.00 93.88 110 ASN A C 1
ATOM 812 O O . ASN A 1 110 ? -8.921 -3.905 -15.411 1.00 93.88 110 ASN A O 1
ATOM 816 N N . TRP A 1 111 ? -8.680 -3.492 -13.208 1.00 92.69 111 TRP A N 1
ATOM 817 C CA . TRP A 1 111 ? -10.092 -3.652 -12.818 1.00 92.69 111 TRP A CA 1
ATOM 818 C C . TRP A 1 111 ? -10.665 -5.061 -12.995 1.00 92.69 111 TRP A C 1
ATOM 820 O O . TRP A 1 111 ? -11.875 -5.260 -12.905 1.00 92.69 111 TRP A O 1
ATOM 830 N N . ARG A 1 112 ? -9.810 -6.055 -13.264 1.00 93.19 112 ARG A N 1
ATOM 831 C CA . ARG A 1 112 ? -10.237 -7.435 -13.556 1.00 93.19 112 ARG A CA 1
ATOM 832 C C . ARG A 1 112 ? -9.734 -8.452 -12.535 1.00 93.19 112 ARG A C 1
ATOM 834 O O . ARG A 1 112 ? -10.157 -9.607 -12.589 1.00 93.19 112 ARG A O 1
ATOM 841 N N . ARG A 1 113 ? -8.854 -8.045 -11.614 1.00 92.44 113 ARG A N 1
ATOM 842 C CA . ARG A 1 113 ? -8.366 -8.902 -10.528 1.00 92.44 113 ARG A CA 1
ATOM 843 C C . ARG A 1 113 ? -9.518 -9.223 -9.571 1.00 92.44 113 ARG A C 1
ATOM 845 O O . ARG A 1 113 ? -10.239 -8.326 -9.144 1.00 92.44 113 ARG A O 1
ATOM 852 N N . ARG A 1 114 ? -9.678 -10.504 -9.239 1.00 93.81 114 ARG A N 1
ATOM 853 C CA . ARG A 1 114 ? -10.584 -10.974 -8.182 1.00 93.81 114 ARG A CA 1
ATOM 854 C C . ARG A 1 114 ? -9.787 -11.248 -6.916 1.00 93.81 114 ARG A C 1
ATOM 856 O O . ARG A 1 114 ? -8.614 -11.598 -7.019 1.00 93.81 114 ARG A O 1
ATOM 863 N N . LEU A 1 115 ? -10.439 -11.121 -5.763 1.00 94.56 115 LEU A N 1
ATOM 864 C CA . LEU A 1 115 ? -9.872 -11.549 -4.488 1.00 94.56 115 LEU A CA 1
ATOM 865 C C . LEU A 1 115 ? -9.540 -13.047 -4.531 1.00 94.56 115 LEU A C 1
ATOM 867 O O . LEU A 1 115 ? -10.242 -13.832 -5.168 1.00 94.56 115 LEU A O 1
ATOM 871 N N . SER A 1 116 ? -8.450 -13.411 -3.870 1.00 93.25 116 SER A N 1
ATOM 872 C CA . SER A 1 116 ? -7.970 -14.785 -3.700 1.00 93.25 116 SER A CA 1
ATOM 873 C C . SER A 1 116 ? -8.801 -15.591 -2.699 1.00 93.25 116 SER A C 1
ATOM 875 O O . SER A 1 116 ? -8.691 -16.814 -2.670 1.00 93.25 116 SER A O 1
ATOM 877 N N . VAL A 1 117 ? -9.647 -14.911 -1.923 1.00 94.69 117 VAL A N 1
ATOM 878 C CA . VAL A 1 117 ? -10.605 -15.485 -0.972 1.00 94.69 117 VAL A CA 1
ATOM 879 C C . VAL A 1 117 ? -12.020 -15.019 -1.302 1.00 94.69 117 VAL A C 1
ATOM 881 O O . VAL A 1 117 ? -12.210 -13.955 -1.905 1.00 94.69 117 VAL A O 1
ATOM 884 N N . ASP A 1 118 ? -13.018 -15.795 -0.883 1.00 96.12 118 ASP A N 1
ATOM 885 C CA . ASP A 1 118 ? -14.413 -15.392 -1.009 1.00 96.12 118 ASP A CA 1
ATOM 886 C C . ASP A 1 118 ? -14.735 -14.238 -0.054 1.00 96.12 118 ASP A C 1
ATOM 888 O O . ASP A 1 118 ? -14.194 -14.120 1.045 1.00 96.12 118 ASP A O 1
ATOM 892 N N . ALA A 1 119 ? -15.659 -13.366 -0.467 1.00 93.56 119 ALA A N 1
ATOM 893 C CA . ALA A 1 119 ? -16.017 -12.180 0.312 1.00 93.56 119 ALA A CA 1
ATOM 894 C C . ALA A 1 119 ? -16.574 -12.518 1.708 1.00 93.56 119 ALA A C 1
ATOM 896 O O . ALA A 1 119 ? -16.421 -11.722 2.633 1.00 93.56 119 ALA A O 1
ATOM 897 N N . ALA A 1 120 ? -17.215 -13.682 1.854 1.00 95.19 120 ALA A N 1
ATOM 898 C CA . ALA A 1 120 ? -17.728 -14.165 3.134 1.00 95.19 120 ALA A CA 1
ATOM 899 C C . ALA A 1 120 ? -16.603 -14.509 4.124 1.00 95.19 120 ALA A C 1
ATOM 901 O O . ALA A 1 120 ? -16.783 -14.316 5.322 1.00 95.19 120 ALA A O 1
ATOM 902 N N . ASP A 1 121 ? -15.439 -14.917 3.613 1.00 95.81 121 ASP A N 1
ATOM 903 C CA . ASP A 1 121 ? -14.318 -15.427 4.406 1.00 95.81 121 ASP A CA 1
ATOM 904 C C . ASP A 1 121 ? -13.294 -14.329 4.741 1.00 95.81 121 ASP A C 1
ATOM 906 O O . ASP A 1 121 ? -12.304 -14.575 5.428 1.00 95.81 121 ASP A O 1
ATOM 910 N N . LEU A 1 122 ? -13.510 -13.091 4.274 1.00 94.31 122 LEU A N 1
ATOM 911 C CA . LEU A 1 122 ? -12.581 -11.972 4.487 1.00 94.31 122 LEU A CA 1
ATOM 912 C C . LEU A 1 122 ? -12.297 -11.698 5.965 1.00 94.31 122 LEU A C 1
ATOM 914 O O . LEU A 1 122 ? -11.209 -11.239 6.299 1.00 94.31 122 LEU A O 1
ATOM 918 N N . TRP A 1 123 ? -13.263 -11.963 6.841 1.00 93.44 123 TRP A N 1
ATOM 919 C CA . TRP A 1 123 ? -13.120 -11.761 8.282 1.00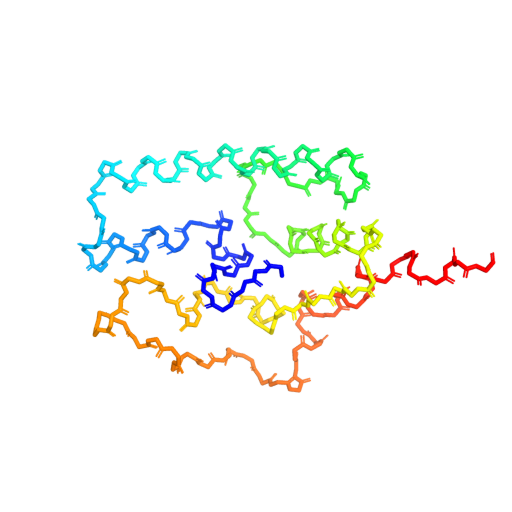 93.44 123 TRP A CA 1
ATOM 920 C C . TRP A 1 123 ? -12.452 -12.941 8.992 1.00 93.44 123 TRP A C 1
ATOM 922 O O . TRP A 1 123 ? -12.030 -12.790 10.134 1.00 93.44 123 TRP A O 1
ATOM 932 N N . ASP A 1 124 ? -12.293 -14.073 8.309 1.00 94.38 124 ASP A N 1
ATOM 933 C CA . ASP A 1 124 ? -11.637 -15.270 8.837 1.00 94.38 124 ASP A CA 1
ATOM 934 C C . ASP A 1 124 ? -10.157 -15.351 8.432 1.00 94.38 124 ASP A C 1
ATOM 936 O O . ASP A 1 124 ? -9.419 -16.228 8.888 1.00 94.38 124 ASP A O 1
ATOM 940 N N . THR A 1 125 ? -9.679 -14.419 7.602 1.00 93.00 125 THR A N 1
ATOM 941 C CA . THR A 1 125 ? -8.259 -14.342 7.248 1.00 93.00 125 THR A CA 1
ATOM 942 C C . THR A 1 125 ? -7.405 -13.903 8.450 1.00 93.00 125 THR A C 1
ATOM 944 O O . THR A 1 125 ? -7.899 -13.253 9.384 1.00 93.00 125 THR A O 1
ATOM 947 N N . PRO A 1 126 ? -6.086 -14.184 8.441 1.00 90.81 126 PRO A N 1
ATOM 948 C CA . PRO A 1 126 ? -5.186 -13.737 9.507 1.00 90.81 126 PRO A CA 1
ATOM 949 C C . PRO A 1 126 ? -5.221 -12.221 9.767 1.00 90.81 126 PRO A C 1
ATOM 951 O O . PRO A 1 126 ? -5.191 -11.793 10.920 1.00 90.81 126 PRO A O 1
ATOM 954 N N . VAL A 1 127 ? -5.335 -11.402 8.714 1.00 89.94 127 VAL A N 1
ATOM 955 C CA . VAL A 1 127 ? -5.455 -9.938 8.836 1.00 89.94 127 VAL A CA 1
ATOM 956 C C . VAL A 1 127 ? -6.886 -9.533 9.205 1.00 89.94 127 VAL A C 1
ATOM 958 O O . VAL A 1 127 ? -7.086 -8.682 10.074 1.00 89.94 127 VAL A O 1
ATOM 961 N N . GLY A 1 128 ? -7.895 -10.141 8.578 1.00 92.25 128 GLY A N 1
ATOM 962 C CA . GLY A 1 128 ? -9.295 -9.759 8.746 1.00 92.25 128 GLY A CA 1
ATOM 963 C C . GLY A 1 1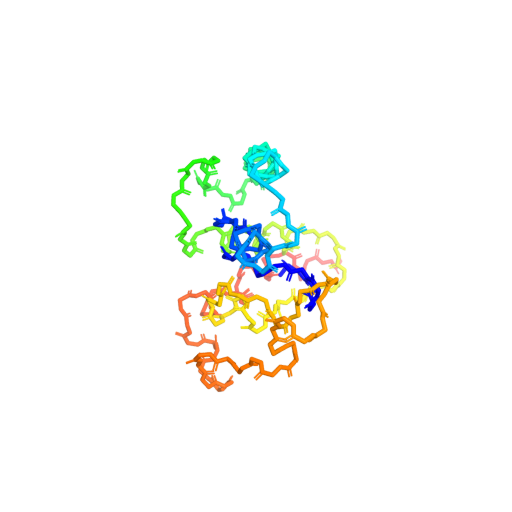28 ? -9.881 -10.069 10.110 1.00 92.25 128 GLY A C 1
ATOM 964 O O . GLY A 1 128 ? -10.588 -9.224 10.661 1.00 92.25 128 GLY A O 1
ATOM 965 N N . SER A 1 129 ? -9.488 -11.189 10.712 1.00 92.75 129 SER A N 1
ATOM 966 C CA . SER A 1 129 ? -9.930 -11.580 12.058 1.00 92.75 129 SER A CA 1
ATOM 967 C C . SER A 1 129 ? -9.524 -10.587 13.151 1.00 92.75 129 SER A C 1
ATOM 969 O O . SER A 1 129 ? -10.132 -10.558 14.220 1.00 92.75 129 SER A O 1
ATOM 971 N N . ARG A 1 130 ? -8.522 -9.738 12.886 1.00 90.81 130 ARG A N 1
ATOM 972 C CA . ARG A 1 130 ? -8.053 -8.695 13.811 1.00 90.81 130 ARG A CA 1
ATOM 973 C C . ARG A 1 130 ? -8.433 -7.281 13.399 1.00 90.81 130 ARG A C 1
ATOM 975 O O . ARG A 1 130 ? -8.505 -6.410 14.262 1.00 90.81 130 ARG A O 1
ATOM 982 N N . ALA A 1 131 ? -8.731 -7.049 12.119 1.00 89.69 131 ALA A N 1
ATOM 983 C CA . ALA A 1 131 ? -8.940 -5.712 11.566 1.00 89.69 131 ALA A CA 1
ATOM 984 C C . ALA A 1 131 ? -10.005 -4.897 12.320 1.00 89.69 131 ALA A C 1
ATOM 986 O O . ALA A 1 131 ? -9.791 -3.717 12.593 1.00 89.69 131 ALA A O 1
ATOM 987 N N . ALA A 1 132 ? -11.129 -5.516 12.699 1.00 86.19 132 ALA A N 1
ATOM 988 C CA . ALA A 1 132 ? -12.184 -4.833 13.450 1.00 86.19 132 ALA A CA 1
ATOM 989 C C . ALA A 1 132 ? -11.709 -4.383 14.842 1.00 86.19 132 ALA A C 1
ATOM 991 O O . ALA A 1 132 ? -11.955 -3.246 15.236 1.00 86.19 132 ALA A O 1
ATOM 992 N N . THR A 1 133 ? -11.001 -5.253 15.568 1.00 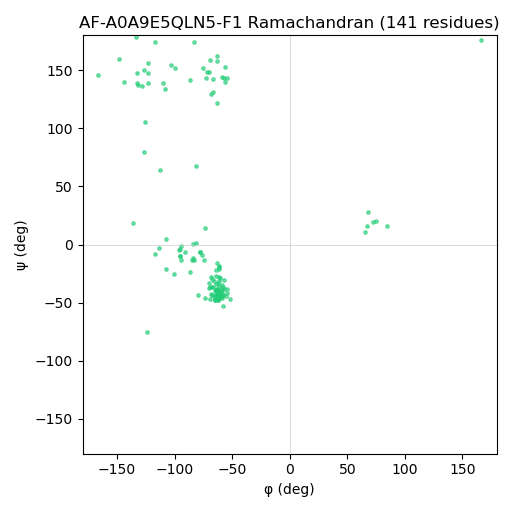88.81 133 THR A N 1
ATOM 993 C CA . THR A 1 133 ? -10.448 -4.934 16.891 1.00 88.81 133 THR A CA 1
ATOM 994 C C . THR A 1 133 ? -9.350 -3.884 16.799 1.00 88.81 133 THR A C 1
ATOM 996 O O . THR A 1 133 ? -9.354 -2.950 17.591 1.00 88.81 133 THR A O 1
ATOM 999 N N . ASP A 1 134 ?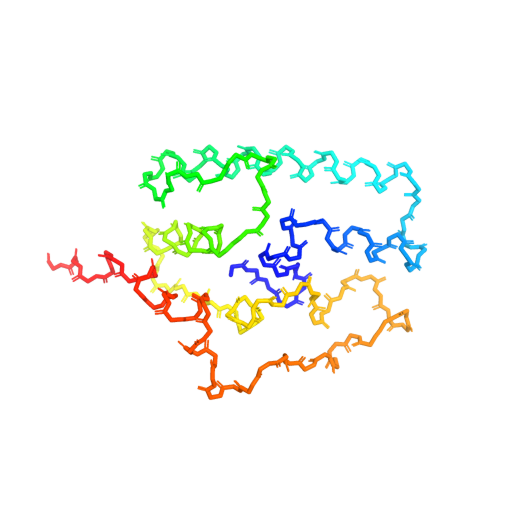 -8.450 -3.994 15.822 1.00 89.12 134 ASP A N 1
ATOM 1000 C CA . ASP A 1 134 ? -7.348 -3.049 15.640 1.00 89.12 134 ASP A CA 1
ATOM 1001 C C . ASP A 1 134 ? -7.844 -1.639 15.261 1.00 89.12 134 ASP A C 1
ATOM 1003 O O . ASP A 1 134 ? -7.243 -0.649 15.665 1.00 89.12 134 ASP A O 1
ATOM 1007 N N . LEU A 1 135 ? -8.965 -1.518 14.539 1.00 86.69 135 LEU A N 1
ATOM 1008 C CA . LEU A 1 135 ? -9.545 -0.225 14.139 1.00 86.69 135 LEU A CA 1
ATOM 1009 C C . LEU A 1 135 ? -10.458 0.423 15.194 1.00 86.69 135 LEU A C 1
ATOM 1011 O O . LEU A 1 135 ? -10.813 1.596 15.048 1.00 86.69 135 LEU A O 1
ATOM 1015 N N . ALA A 1 136 ? -10.870 -0.319 16.224 1.00 77.75 136 ALA A N 1
ATOM 1016 C CA . ALA A 1 136 ? -11.877 0.111 17.194 1.00 77.75 136 ALA A CA 1
ATOM 1017 C C . ALA A 1 136 ? -11.407 0.774 18.515 1.00 77.75 136 ALA A C 1
ATOM 1019 O O . ALA A 1 136 ? -12.290 1.326 19.176 1.00 77.75 136 ALA A O 1
ATOM 1020 N N . PRO A 1 137 ? -10.130 0.758 18.960 1.00 61.53 137 PRO A N 1
ATOM 1021 C CA . PRO A 1 137 ? -9.845 0.807 20.397 1.00 61.53 137 PRO A CA 1
ATOM 1022 C C . PRO A 1 137 ? -10.264 2.087 21.146 1.00 61.53 137 PRO A C 1
ATOM 1024 O O . PRO A 1 137 ? -10.506 1.980 22.339 1.00 61.53 137 PRO A O 1
ATOM 1027 N N . ASP A 1 138 ? -10.454 3.240 20.489 1.00 59.09 138 ASP A N 1
ATOM 1028 C CA . ASP A 1 138 ? -10.802 4.508 21.172 1.00 59.09 138 ASP A CA 1
ATOM 1029 C C . ASP A 1 138 ? -11.907 5.340 20.487 1.00 59.09 138 ASP A C 1
ATOM 1031 O O . ASP A 1 138 ? -12.096 6.524 20.764 1.00 59.09 138 ASP A O 1
ATOM 1035 N N . ARG A 1 139 ? -12.713 4.740 19.604 1.00 61.44 139 ARG A N 1
ATOM 1036 C CA . ARG A 1 139 ? -13.778 5.479 18.885 1.00 61.44 139 ARG A CA 1
ATOM 1037 C C . ARG A 1 139 ? -15.075 5.672 19.682 1.00 61.44 139 ARG A C 1
ATOM 1039 O O . ARG A 1 139 ? -16.031 6.239 19.159 1.00 61.44 139 ARG A O 1
ATOM 1046 N N . GLY A 1 140 ? -15.116 5.190 20.927 1.00 51.97 140 GLY A N 1
ATOM 1047 C CA . GLY A 1 140 ? -16.317 5.123 21.768 1.00 51.97 140 GLY A CA 1
ATOM 1048 C C . GLY A 1 140 ? -16.334 6.015 23.015 1.00 51.97 140 GLY A C 1
ATOM 1049 O O . GLY A 1 140 ? -17.348 6.035 23.706 1.00 51.97 140 GLY A O 1
ATOM 1050 N N . THR A 1 141 ? -15.268 6.757 23.331 1.00 46.19 141 THR A N 1
ATOM 1051 C CA . THR A 1 141 ? -15.193 7.580 24.556 1.00 46.19 141 THR A CA 1
ATOM 1052 C C . THR A 1 141 ? -15.170 9.071 24.232 1.00 46.19 141 THR A C 1
ATOM 1054 O O . THR A 1 141 ? -14.194 9.773 24.480 1.00 46.19 141 THR A O 1
ATOM 1057 N N . GLY A 1 142 ? -16.261 9.558 23.650 1.00 48.72 142 GLY A N 1
ATOM 1058 C CA . GLY A 1 142 ? -16.573 10.982 23.556 1.00 48.72 142 GLY A CA 1
ATOM 1059 C C . GLY A 1 142 ? -17.970 11.216 24.117 1.00 48.72 142 GLY A C 1
ATOM 1060 O O . GLY A 1 142 ? -18.928 11.264 23.350 1.00 48.72 142 GLY A O 1
ATOM 1061 N N . GLY A 1 143 ? -18.074 11.272 25.447 1.00 38.59 143 GLY A N 1
ATOM 1062 C CA . GLY A 1 143 ? -19.268 11.663 26.202 1.00 38.59 143 GLY A CA 1
ATOM 1063 C C . GLY A 1 143 ? -18.958 12.855 27.091 1.00 38.59 143 GLY A C 1
ATOM 1064 O O . GLY A 1 143 ? -17.805 12.922 27.573 1.00 38.59 143 GLY A O 1
#

Secondary structure (DSSP, 8-state):
---TTSPPHHHHHHTHHHHHHHHTTSS-HHHHHHHHHHHHHHHHHHHHHHHHTT--S---TTSPP-HHHHHHHHHHHHTS--S-----HHHHTT--S-S--TT-SSSS-TT-PPPSS-GGGTTTSTTHHHHHHHH-TTTT---

Sequence (143 aa):
MSTHDLPTIRGWWRGADIDERRALGLSDDAATAAAHAERGEDRGHLARALGHAGVASHPGPDEPEDEAVAQALHRFVGATPSLLALVQADDLAGETSAVNLPGTDRERPNWRRRLSVDAADLWDTPVGSRAATDLAPDRGTGG

Radius of gyration: 16.15 Å; Cα contacts (8 Å, |Δi|>4): 171; chains: 1; bounding box: 37×27×48 Å

Solvent-accessible surface area (backbone atoms only — not comparable to full-atom values): 8390 Å² total; per-residue (Å²): 100,70,53,70,66,35,47,24,57,57,5,52,74,70,40,43,62,54,54,50,36,39,76,69,68,76,38,54,74,66,59,43,52,51,53,53,50,51,50,43,52,49,36,42,52,49,33,51,52,37,48,76,68,67,48,38,97,61,58,60,57,83,53,79,91,53,65,56,58,59,46,26,52,36,27,50,60,21,72,43,94,61,96,69,86,73,78,45,68,52,49,26,58,66,35,48,74,45,46,30,59,82,95,62,68,86,84,50,71,58,80,64,68,74,75,94,57,59,83,88,50,33,52,74,28,86,45,22,62,42,44,65,64,32,41,46,81,65,81,80,81,85,130

pLDDT: mean 86.93, std 12.04, range [38.59, 98.19]

Nearest PDB structures (foldseek):
  4s3q-assembly3_C  TM=9.154E-01  e=5.339E-06  Escherichia coli K-12
  4s3p-assembly1_A  TM=9.170E-01  e=8.984E-06  Escherichia coli K-12
  4s3r-assembly1_A  TM=8.994E-01  e=8.984E-06  Escherichia coli K-12
  5jjh-assembly1_A  TM=9.010E-01  e=8.871E-05  Corynebacterium glutamicum

Foldseek 3Di:
DADLQGWALQQLLVVVLLVLCVVLVNDDPVRSVVVVVVSLVVLQVVQVLLVVVVLAPDDDSPDHDDLRSLLSVLLSQLPDPDLDDDDDLCNLLVHNGRLDHPPDDPSDNRVPDDRPDDPVCSCVGPNNVCNVVSNHDPNPPDD